Protein AF-A0A962JQI0-F1 (afdb_monomer)

Mean predicted aligned error: 12.14 Å

Solvent-accessible surface area (backbone atoms only — not comparable to full-atom values): 6626 Å² total; per-residue (Å²): 138,85,85,84,79,89,79,86,89,78,90,74,79,100,64,64,68,91,46,100,86,55,94,62,86,64,85,83,73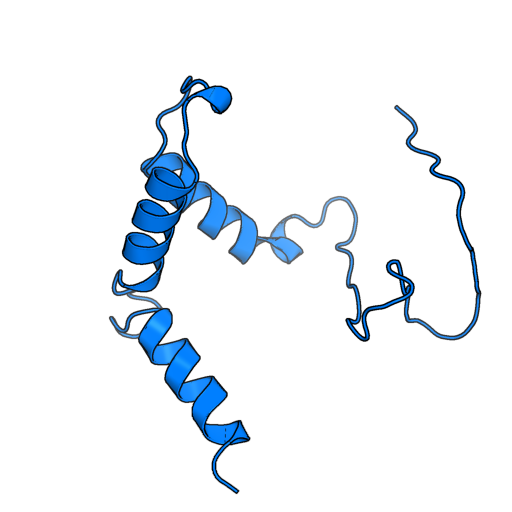,63,87,95,42,67,75,82,44,47,70,59,54,53,53,51,53,58,52,47,70,77,48,58,92,87,64,63,68,88,73,60,45,70,66,59,52,50,53,52,50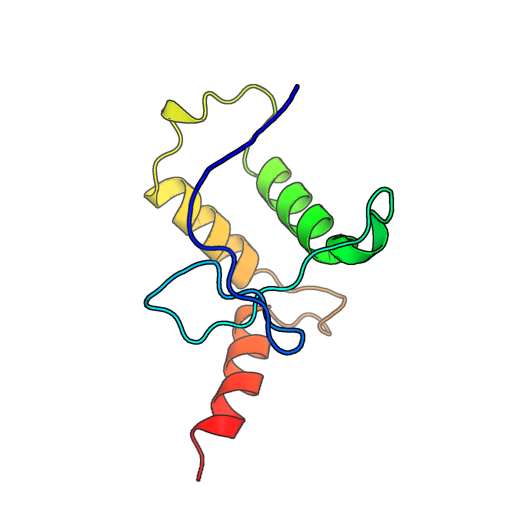,50,52,60,33,65,39,59,33,74,94,57,77,55,36,25,56,51,59,55,50,52,59,63,53,52,69,76,74,69,125

pLDDT: mean 74.92, std 20.52, range [30.66, 93.56]

Foldseek 3Di:
DDDDDDDDDDDDDDFDDPDPPDPDGDDDDDPPCCVVCVVVVVVVVQVCVLPDPPDDPVPCDPVNVVVSVVCQQCAQDVVVVRGGVVVVVVVVVVVVPPD

Sequence (99 aa):
MLWRAKGAFALLAGVFTLTPNSLAIIYFTDPYAPWQRGTNENTNGLLHHYFPKGIDWRKVTDQMLATVVEKLNNRPRKYLNYRTPSEVFLKSTGGALTT

Radius of gyration: 18.58 Å; Cα contacts (8 Å, |Δi|>4): 39; chains: 1; bounding box: 45×51×29 Å

Structure (mmCIF, N/CA/C/O backbone):
data_AF-A0A962JQI0-F1
#
_entry.id   AF-A0A962JQI0-F1
#
loop_
_atom_site.group_PDB
_atom_site.id
_atom_site.type_symbol
_atom_site.label_atom_id
_atom_site.label_alt_id
_atom_site.label_comp_id
_atom_site.label_asym_id
_atom_site.label_entity_id
_atom_site.label_seq_id
_atom_site.pdbx_PDB_ins_code
_atom_site.Cartn_x
_atom_site.Cartn_y
_atom_site.Cartn_z
_atom_site.occupancy
_atom_site.B_iso_or_equiv
_atom_site.auth_seq_id
_atom_site.auth_comp_id
_atom_site.auth_asym_id
_atom_site.auth_atom_id
_atom_site.pdbx_PDB_model_num
ATOM 1 N N . MET A 1 1 ? 15.544 23.685 5.012 1.00 30.66 1 MET A N 1
ATOM 2 C CA . MET A 1 1 ? 15.306 23.340 6.430 1.00 30.66 1 MET A CA 1
ATOM 3 C C . MET A 1 1 ? 16.117 22.090 6.721 1.00 30.66 1 MET A C 1
ATOM 5 O O . MET A 1 1 ? 15.912 21.069 6.083 1.00 30.66 1 MET A O 1
ATOM 9 N N . LEU A 1 2 ? 17.161 22.264 7.523 1.00 32.28 2 LEU A N 1
ATOM 10 C CA . LEU A 1 2 ? 18.309 21.379 7.686 1.00 32.28 2 LEU A CA 1
ATOM 11 C C . LEU A 1 2 ? 17.991 20.313 8.743 1.00 32.28 2 LEU A C 1
ATOM 13 O O . LEU A 1 2 ? 17.730 20.676 9.885 1.00 32.28 2 LEU A O 1
ATOM 17 N N . TRP A 1 3 ? 18.058 19.025 8.408 1.00 33.41 3 TRP A N 1
ATOM 18 C CA . TRP A 1 3 ? 18.181 17.975 9.424 1.00 33.41 3 TRP A CA 1
ATOM 19 C C . TRP A 1 3 ? 19.622 17.461 9.424 1.00 33.41 3 TRP A C 1
ATOM 21 O O . TRP A 1 3 ? 19.995 16.569 8.671 1.00 33.41 3 TRP A O 1
ATOM 31 N N . ARG A 1 4 ? 20.452 18.081 10.273 1.00 37.22 4 ARG A N 1
ATOM 32 C CA . ARG A 1 4 ? 21.664 17.463 10.824 1.00 37.22 4 ARG A CA 1
ATOM 33 C C . ARG A 1 4 ? 21.220 16.647 12.036 1.00 37.22 4 ARG A C 1
ATOM 35 O O . ARG A 1 4 ? 20.915 17.238 13.067 1.00 37.22 4 ARG A O 1
ATOM 42 N N . ALA A 1 5 ? 21.229 15.322 11.936 1.00 37.72 5 ALA A N 1
ATOM 43 C CA . ALA A 1 5 ? 21.298 14.452 13.106 1.00 37.72 5 ALA A CA 1
ATOM 44 C C . ALA A 1 5 ? 22.721 13.899 13.203 1.00 37.72 5 ALA A C 1
ATOM 46 O O . ALA A 1 5 ? 23.243 13.301 12.267 1.00 37.72 5 ALA A O 1
ATOM 47 N N . LYS A 1 6 ? 23.363 14.195 14.331 1.00 35.50 6 LYS A N 1
ATOM 48 C CA . LYS A 1 6 ? 24.684 13.716 14.735 1.00 35.50 6 LYS A CA 1
ATOM 49 C C . LYS A 1 6 ? 24.572 12.235 15.125 1.00 35.50 6 LYS A C 1
ATOM 51 O O . LYS A 1 6 ? 23.714 11.911 15.938 1.00 35.50 6 LYS A O 1
ATOM 56 N N . GLY A 1 7 ? 25.456 11.376 14.618 1.00 32.09 7 GLY A N 1
ATOM 57 C CA . GLY A 1 7 ? 25.615 10.002 15.110 1.00 32.09 7 GLY A CA 1
ATOM 58 C C . GLY A 1 7 ? 26.291 9.071 14.103 1.00 32.09 7 GLY A C 1
ATOM 59 O O . GLY A 1 7 ? 25.658 8.676 13.137 1.00 32.09 7 GLY A O 1
ATOM 60 N N . ALA A 1 8 ? 27.563 8.746 14.360 1.00 35.88 8 ALA A N 1
ATOM 61 C CA . ALA A 1 8 ? 28.381 7.693 13.738 1.00 35.88 8 ALA A CA 1
ATOM 62 C C . ALA A 1 8 ? 28.513 7.711 12.197 1.00 35.88 8 ALA A C 1
ATOM 64 O O . ALA A 1 8 ? 27.820 7.012 11.466 1.00 35.88 8 ALA A O 1
ATOM 65 N N . PHE A 1 9 ? 29.495 8.478 11.719 1.00 44.97 9 PHE A N 1
ATOM 66 C CA . PHE A 1 9 ? 30.024 8.401 10.358 1.00 44.97 9 PHE A CA 1
ATOM 67 C C . PHE A 1 9 ? 31.192 7.403 10.361 1.00 44.97 9 PHE A C 1
ATOM 69 O O . PHE A 1 9 ? 32.277 7.735 10.836 1.00 44.97 9 PHE A O 1
ATOM 76 N N . ALA A 1 10 ? 30.966 6.177 9.887 1.00 36.75 10 ALA A N 1
ATOM 77 C CA . ALA A 1 10 ? 32.022 5.195 9.654 1.00 36.75 10 ALA A CA 1
ATOM 78 C C . ALA A 1 10 ? 32.132 4.941 8.146 1.00 36.75 10 ALA A C 1
ATOM 80 O O . ALA A 1 10 ? 31.269 4.322 7.529 1.00 36.75 10 ALA A O 1
ATOM 81 N N . LEU A 1 11 ? 33.192 5.497 7.561 1.00 40.53 11 LEU A N 1
ATOM 82 C CA . LEU A 1 11 ? 33.657 5.228 6.207 1.00 40.53 11 LEU A CA 1
ATOM 83 C C . LEU A 1 11 ? 34.274 3.828 6.167 1.00 40.53 11 LEU A C 1
ATOM 85 O O . LEU A 1 11 ? 35.214 3.587 6.916 1.00 40.53 11 LEU A O 1
ATOM 89 N N . LEU A 1 12 ? 33.768 2.956 5.292 1.00 34.94 12 LEU A N 1
ATOM 90 C CA . LEU A 1 12 ? 34.512 1.999 4.456 1.00 34.94 12 LEU A CA 1
ATOM 91 C C . LEU A 1 12 ? 33.490 1.186 3.635 1.00 34.94 12 LEU A C 1
ATOM 93 O O . LEU A 1 12 ? 32.623 0.528 4.191 1.00 34.94 12 LEU A O 1
ATOM 97 N N . ALA A 1 13 ? 33.600 1.275 2.306 1.00 34.25 13 ALA A N 1
ATOM 98 C CA . ALA A 1 13 ? 32.870 0.490 1.303 1.00 34.25 13 ALA A CA 1
ATOM 99 C C . ALA A 1 13 ? 31.324 0.477 1.401 1.00 34.25 13 ALA A C 1
ATOM 101 O O . ALA A 1 13 ? 30.723 -0.459 1.909 1.00 34.25 13 ALA A O 1
ATOM 102 N N . GLY A 1 14 ? 30.675 1.483 0.801 1.00 38.75 14 GLY A N 1
ATOM 103 C CA . GLY A 1 14 ? 29.391 1.328 0.089 1.00 38.75 14 GLY A CA 1
ATOM 104 C C . GLY A 1 14 ? 28.134 0.875 0.849 1.00 38.75 14 GLY A C 1
ATOM 105 O O . GLY A 1 14 ? 27.084 0.780 0.220 1.00 38.75 14 GLY A O 1
ATOM 106 N N . VAL A 1 15 ? 28.189 0.623 2.157 1.00 41.44 15 VAL A N 1
ATOM 107 C CA . VAL A 1 15 ? 27.046 0.158 2.956 1.00 41.44 15 VAL A CA 1
ATOM 108 C C . VAL A 1 15 ? 26.861 1.087 4.154 1.00 41.44 15 VAL A C 1
ATOM 110 O O . VAL A 1 15 ? 27.623 1.055 5.115 1.00 41.44 15 VAL A O 1
ATOM 113 N N . PHE A 1 16 ? 25.840 1.944 4.095 1.00 49.47 16 PHE A N 1
ATOM 114 C CA . PHE A 1 16 ? 25.452 2.807 5.213 1.00 49.47 16 PHE A CA 1
ATOM 115 C C . PHE A 1 16 ? 24.590 2.000 6.201 1.00 49.47 16 PHE A C 1
ATOM 117 O O . PHE A 1 16 ? 23.404 1.774 5.964 1.00 49.47 16 PHE A O 1
ATOM 124 N N . THR A 1 17 ? 25.166 1.558 7.320 1.00 47.56 17 THR A N 1
ATOM 125 C CA . THR A 1 17 ? 24.424 0.908 8.414 1.00 47.56 17 THR A CA 1
ATOM 126 C C . THR A 1 17 ? 23.858 1.969 9.362 1.00 47.56 17 THR A C 1
ATOM 128 O O . THR A 1 17 ? 24.540 2.421 10.279 1.00 47.56 17 THR A O 1
ATOM 131 N N . LEU A 1 18 ? 22.610 2.402 9.149 1.00 58.69 18 LEU A N 1
ATOM 132 C CA . LEU A 1 18 ? 21.967 3.441 9.981 1.00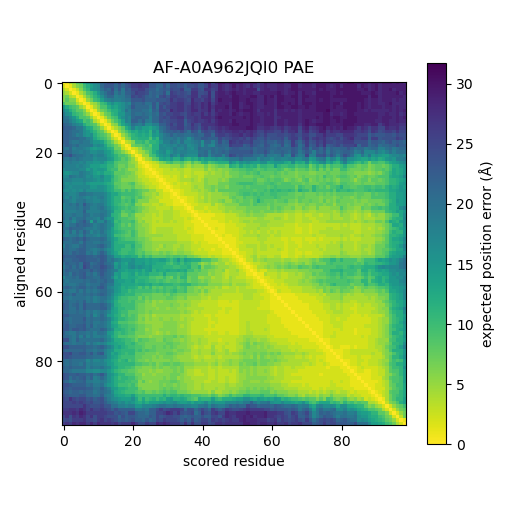 58.69 18 LEU A CA 1
ATOM 133 C C . LEU A 1 18 ? 21.405 2.915 11.311 1.00 58.69 18 LEU A C 1
ATOM 135 O O . LEU A 1 18 ? 20.966 3.703 12.145 1.00 58.69 18 LEU A O 1
ATOM 139 N N . THR A 1 19 ? 21.406 1.598 11.525 1.00 55.44 19 THR A N 1
ATOM 140 C CA . THR A 1 19 ? 20.933 0.966 12.763 1.00 55.44 19 THR A CA 1
ATOM 141 C C . THR A 1 19 ? 22.021 0.045 13.320 1.00 55.44 19 THR A C 1
ATOM 143 O O . THR A 1 19 ? 22.382 -0.901 12.621 1.00 55.44 19 THR A O 1
ATOM 146 N N . PRO A 1 20 ? 22.508 0.246 14.558 1.00 57.34 20 PRO A N 1
ATOM 147 C CA . PRO A 1 20 ? 23.608 -0.546 15.124 1.00 57.34 20 PRO A CA 1
ATOM 148 C C . PRO A 1 20 ? 23.331 -2.055 15.247 1.00 57.34 20 PRO A C 1
ATOM 150 O O . PRO A 1 20 ? 24.269 -2.838 15.311 1.00 57.34 20 PRO A O 1
ATOM 153 N N . ASN A 1 21 ? 22.055 -2.461 15.262 1.00 63.47 21 ASN A N 1
ATOM 154 C CA . ASN A 1 21 ? 21.629 -3.823 15.607 1.00 63.47 21 ASN A CA 1
ATOM 155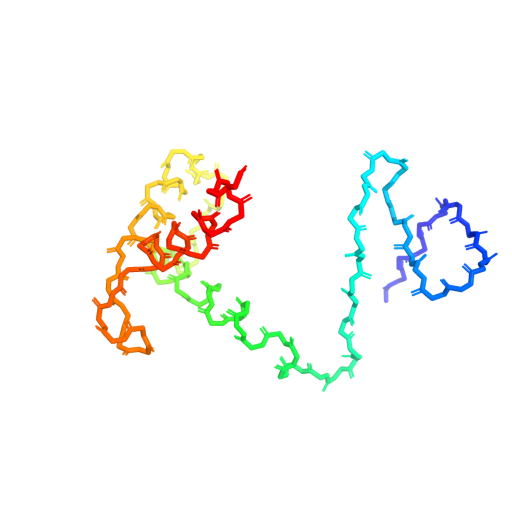 C C . ASN A 1 21 ? 20.834 -4.537 14.498 1.00 63.47 21 ASN A C 1
ATOM 157 O O . ASN A 1 21 ? 20.153 -5.520 14.781 1.00 63.47 21 ASN A O 1
ATOM 161 N N . SER A 1 22 ? 20.866 -4.057 13.250 1.00 61.84 22 SER A N 1
ATOM 162 C CA . SER A 1 22 ? 20.231 -4.771 12.134 1.00 61.84 22 SER A CA 1
ATOM 163 C C . SER A 1 22 ? 21.226 -5.010 11.004 1.00 61.84 22 SER A C 1
ATOM 165 O O . SER A 1 22 ? 21.971 -4.113 10.622 1.00 61.84 22 SER A O 1
ATOM 167 N N . LEU A 1 23 ? 21.219 -6.230 10.464 1.00 78.94 23 LEU A N 1
ATOM 168 C CA . LEU A 1 23 ? 22.023 -6.630 9.303 1.00 78.94 23 LEU A CA 1
ATOM 169 C C . LEU A 1 23 ? 21.394 -6.165 7.972 1.00 78.94 23 LEU A C 1
ATOM 171 O O . LEU A 1 23 ? 21.727 -6.686 6.910 1.00 78.94 23 LEU A O 1
ATOM 175 N N . ALA A 1 24 ? 20.439 -5.230 8.012 1.00 76.38 24 ALA A N 1
ATOM 176 C CA . ALA A 1 24 ? 19.734 -4.773 6.825 1.00 76.38 24 ALA A CA 1
ATOM 177 C C . ALA A 1 24 ? 20.580 -3.761 6.038 1.00 76.38 24 ALA A C 1
ATOM 179 O O . ALA A 1 24 ? 21.035 -2.751 6.577 1.00 76.38 24 ALA A O 1
ATOM 180 N N . ILE A 1 25 ? 20.742 -4.012 4.738 1.00 80.62 25 ILE A N 1
ATOM 181 C CA . ILE A 1 25 ? 21.354 -3.057 3.811 1.00 80.62 25 ILE A CA 1
ATOM 182 C C . ILE A 1 25 ? 20.312 -1.991 3.467 1.00 80.62 25 ILE A C 1
ATOM 184 O O . ILE A 1 25 ? 19.201 -2.311 3.041 1.00 80.62 25 ILE A O 1
ATOM 188 N N . ILE A 1 26 ? 20.673 -0.722 3.650 1.00 78.88 26 ILE A N 1
ATOM 189 C CA . ILE A 1 26 ? 19.784 0.414 3.406 1.00 78.88 26 ILE A CA 1
ATOM 190 C C . ILE A 1 26 ? 20.147 1.057 2.072 1.00 78.88 26 ILE A C 1
ATOM 192 O O . ILE A 1 26 ? 21.295 1.433 1.845 1.00 78.88 26 ILE A O 1
ATOM 196 N N . TYR A 1 27 ? 19.144 1.216 1.213 1.00 81.69 27 TYR A N 1
ATOM 197 C CA . TYR A 1 27 ? 19.270 1.865 -0.087 1.00 81.69 27 TYR A CA 1
ATOM 198 C C . TYR A 1 27 ? 18.496 3.184 -0.091 1.00 81.69 27 TYR A C 1
ATOM 200 O O . TYR A 1 27 ? 17.369 3.255 0.407 1.00 81.69 27 TYR A O 1
ATOM 208 N N . PHE A 1 28 ? 19.093 4.222 -0.675 1.00 84.00 28 PHE A N 1
ATOM 209 C CA . PHE A 1 28 ? 18.467 5.528 -0.873 1.00 84.00 28 PHE A CA 1
ATOM 210 C C . PHE A 1 28 ? 18.204 5.788 -2.350 1.00 84.00 28 PHE A C 1
ATOM 212 O O . PHE A 1 28 ? 18.887 5.252 -3.217 1.00 84.00 28 PHE A O 1
ATOM 219 N N . THR A 1 29 ? 17.197 6.614 -2.614 1.00 85.44 29 THR A N 1
ATOM 220 C CA . THR A 1 29 ? 16.829 7.046 -3.964 1.00 85.44 29 THR A CA 1
ATOM 221 C C . THR A 1 29 ? 17.483 8.384 -4.273 1.00 85.44 29 THR A C 1
ATOM 223 O O . THR A 1 29 ? 17.577 9.239 -3.387 1.00 85.44 29 THR A O 1
ATOM 226 N N . ASP A 1 30 ? 17.872 8.584 -5.525 1.00 87.69 30 ASP A N 1
ATOM 227 C CA . ASP A 1 30 ? 18.454 9.829 -6.000 1.00 87.69 30 ASP A CA 1
ATOM 228 C C . ASP A 1 30 ? 17.448 10.990 -5.882 1.00 87.69 30 ASP A C 1
ATOM 230 O O . ASP A 1 30 ? 16.233 10.808 -6.065 1.00 87.69 30 ASP A O 1
ATOM 234 N N . PRO A 1 31 ? 17.917 12.214 -5.581 1.00 86.50 31 PRO A N 1
ATOM 235 C CA . PRO A 1 31 ? 17.070 13.398 -5.622 1.00 86.50 31 PRO A CA 1
ATOM 236 C C . PRO A 1 31 ? 16.431 13.573 -7.005 1.00 86.50 31 PRO A C 1
ATOM 238 O O . PRO A 1 31 ? 17.075 13.346 -8.025 1.00 86.50 31 PRO A O 1
ATOM 241 N N . TYR A 1 32 ? 15.172 14.017 -7.043 1.00 79.44 32 TYR A N 1
ATOM 242 C CA . TYR A 1 32 ? 14.400 14.225 -8.280 1.00 79.44 32 TYR A CA 1
ATOM 243 C C . TYR A 1 32 ? 14.182 12.969 -9.145 1.00 79.44 32 TYR A C 1
ATOM 245 O O . TYR A 1 32 ? 13.777 13.097 -10.299 1.00 79.44 32 TYR A O 1
ATOM 253 N N . ALA A 1 33 ? 14.362 11.769 -8.582 1.00 84.62 33 ALA A N 1
ATOM 254 C CA . ALA A 1 33 ? 14.089 10.496 -9.247 1.00 84.62 33 ALA A CA 1
ATOM 255 C C . ALA A 1 33 ? 12.838 9.783 -8.680 1.00 84.62 33 ALA A C 1
ATOM 257 O O . ALA A 1 33 ? 12.954 8.701 -8.095 1.00 84.62 33 ALA A O 1
ATOM 258 N N . PRO A 1 34 ? 11.615 10.338 -8.839 1.00 76.50 34 PRO A N 1
ATOM 259 C CA . PRO A 1 34 ? 10.394 9.746 -8.273 1.00 76.50 34 PRO A CA 1
ATOM 260 C C . PRO A 1 34 ? 10.120 8.326 -8.798 1.00 76.50 34 PRO A C 1
ATOM 262 O O . PRO A 1 34 ? 9.584 7.481 -8.081 1.00 76.50 34 PRO A O 1
ATOM 265 N N . TRP A 1 35 ? 10.574 8.008 -10.016 1.00 82.38 35 TRP A N 1
ATOM 266 C CA . TRP A 1 35 ? 10.412 6.680 -10.618 1.00 82.38 35 TRP A CA 1
ATOM 267 C C . TRP A 1 35 ? 11.095 5.559 -9.823 1.00 82.38 35 TRP A C 1
ATOM 269 O O . TRP A 1 35 ? 10.611 4.429 -9.843 1.00 82.38 35 TRP A O 1
ATOM 279 N N . GLN A 1 36 ? 12.159 5.853 -9.064 1.00 87.06 36 GLN A N 1
ATOM 280 C CA . GLN A 1 36 ? 12.827 4.864 -8.207 1.00 87.06 36 GLN A CA 1
ATOM 281 C C . GLN A 1 36 ? 11.944 4.415 -7.024 1.00 87.06 36 GLN A C 1
ATOM 283 O O . GLN A 1 36 ? 12.246 3.420 -6.368 1.00 87.06 36 GLN A O 1
ATOM 288 N N . ARG A 1 37 ? 10.833 5.119 -6.754 1.00 84.56 37 ARG A N 1
ATOM 289 C CA . ARG A 1 37 ? 9.876 4.827 -5.672 1.00 84.56 37 ARG A CA 1
ATOM 290 C C . ARG A 1 37 ? 8.460 4.532 -6.164 1.00 84.56 37 ARG A C 1
ATOM 292 O O . ARG A 1 37 ? 7.550 4.443 -5.339 1.00 84.56 37 ARG A O 1
ATOM 299 N N . GLY A 1 38 ? 8.265 4.319 -7.466 1.00 86.00 38 GLY A N 1
ATOM 300 C CA . GLY A 1 38 ? 6.928 4.201 -8.064 1.00 86.00 38 GLY A CA 1
ATOM 301 C C . GLY A 1 38 ? 6.030 3.143 -7.404 1.00 86.00 38 GLY A C 1
ATOM 302 O O . GLY A 1 38 ? 4.845 3.379 -7.174 1.00 86.00 38 GLY A O 1
ATOM 303 N N . THR A 1 39 ? 6.588 1.996 -7.002 1.00 85.38 39 THR A N 1
ATOM 304 C CA . THR A 1 39 ? 5.825 0.939 -6.308 1.00 85.38 39 THR A CA 1
ATOM 305 C C . THR A 1 39 ? 5.319 1.377 -4.931 1.00 85.38 39 THR A C 1
ATOM 307 O O . THR A 1 39 ? 4.193 1.041 -4.545 1.00 85.38 39 THR A O 1
ATOM 310 N N . ASN A 1 40 ? 6.121 2.148 -4.194 1.00 85.50 40 ASN A N 1
ATOM 311 C CA . ASN A 1 40 ? 5.748 2.651 -2.873 1.00 85.50 40 ASN A CA 1
ATOM 312 C C . ASN A 1 40 ? 4.653 3.714 -2.999 1.00 85.50 40 ASN A C 1
ATOM 314 O O . ASN A 1 40 ? 3.682 3.686 -2.248 1.00 85.50 40 ASN A O 1
ATOM 318 N N . GLU A 1 41 ? 4.767 4.604 -3.986 1.00 88.44 41 GLU A N 1
ATOM 319 C CA . GLU A 1 41 ? 3.756 5.631 -4.263 1.00 88.44 41 GLU A CA 1
ATOM 320 C C . GLU A 1 41 ? 2.415 5.015 -4.668 1.00 88.44 41 GLU A C 1
ATOM 322 O O . GLU A 1 41 ? 1.376 5.395 -4.130 1.00 88.44 41 GLU A O 1
ATOM 327 N N . ASN A 1 42 ? 2.433 3.994 -5.529 1.00 87.75 42 ASN A N 1
ATOM 328 C CA . ASN A 1 42 ? 1.229 3.248 -5.895 1.00 87.75 42 ASN A CA 1
ATOM 329 C C . ASN A 1 42 ? 0.570 2.589 -4.668 1.00 87.75 42 ASN A C 1
ATOM 331 O O . ASN A 1 42 ? -0.643 2.668 -4.481 1.00 87.75 42 ASN A O 1
ATOM 335 N N . THR A 1 43 ? 1.368 1.970 -3.794 1.00 87.38 43 THR A N 1
ATOM 336 C CA . THR A 1 43 ? 0.853 1.307 -2.584 1.00 87.38 43 THR A CA 1
ATOM 337 C C . THR A 1 43 ? 0.275 2.314 -1.587 1.00 87.38 43 THR A C 1
ATOM 339 O O . THR A 1 43 ? -0.799 2.079 -1.032 1.00 87.38 43 THR A O 1
ATOM 342 N N . ASN A 1 44 ? 0.916 3.471 -1.420 1.00 87.25 44 ASN A N 1
ATOM 343 C CA . ASN A 1 44 ? 0.386 4.558 -0.597 1.00 87.25 44 ASN A CA 1
ATOM 344 C C . ASN A 1 44 ? -0.915 5.122 -1.183 1.00 87.25 44 ASN A C 1
ATOM 346 O O . ASN A 1 44 ? -1.867 5.352 -0.443 1.00 87.25 44 ASN A O 1
ATOM 350 N N . GLY A 1 45 ? -1.011 5.268 -2.507 1.00 88.94 45 GLY A N 1
ATOM 351 C CA . GLY A 1 45 ? -2.255 5.659 -3.175 1.00 88.94 45 GLY A CA 1
ATOM 352 C C . GLY A 1 45 ? -3.415 4.711 -2.853 1.00 88.94 45 GLY A C 1
ATOM 353 O O . GLY A 1 45 ? -4.512 5.160 -2.524 1.00 88.94 45 GLY A O 1
ATOM 354 N N . LEU A 1 46 ? -3.155 3.398 -2.839 1.00 89.19 46 LEU A N 1
ATOM 355 C CA . LEU A 1 46 ? -4.151 2.398 -2.450 1.00 89.19 46 LEU A CA 1
ATOM 356 C C . LEU A 1 46 ? -4.602 2.546 -0.992 1.00 89.19 46 LEU A C 1
ATOM 358 O O . LEU A 1 46 ? -5.795 2.423 -0.726 1.00 89.19 46 LEU A O 1
ATOM 362 N N . LEU A 1 47 ? -3.691 2.838 -0.058 1.00 88.56 47 LEU A N 1
ATOM 363 C CA . LEU A 1 47 ? -4.046 3.108 1.342 1.00 88.56 47 LEU A CA 1
ATOM 364 C C . LEU A 1 47 ? -4.941 4.348 1.470 1.00 88.56 47 LEU A C 1
ATOM 366 O O . LEU A 1 47 ? -5.943 4.319 2.181 1.00 88.56 47 LEU A O 1
ATOM 370 N N . HIS A 1 48 ? -4.641 5.409 0.721 1.00 89.12 48 HIS A N 1
ATOM 371 C CA . HIS A 1 48 ? -5.442 6.637 0.705 1.00 89.12 48 HIS A CA 1
ATOM 372 C C . HIS A 1 48 ? -6.842 6.455 0.091 1.00 89.12 48 HIS A C 1
ATOM 374 O O . HIS A 1 48 ? -7.714 7.291 0.306 1.00 89.12 48 HIS A O 1
ATOM 380 N N . HIS A 1 49 ? -7.104 5.376 -0.652 1.00 88.56 49 HIS A N 1
ATOM 381 C CA . HIS A 1 49 ? -8.472 5.047 -1.066 1.00 88.56 49 HIS A CA 1
ATOM 382 C C . HIS A 1 49 ? -9.325 4.497 0.084 1.00 88.56 49 HIS A C 1
ATOM 384 O O . HIS A 1 49 ? -10.540 4.675 0.067 1.00 88.56 49 HIS A O 1
ATOM 390 N N . TYR A 1 50 ? -8.711 3.852 1.079 1.00 87.69 50 TYR A N 1
ATOM 391 C CA . TYR A 1 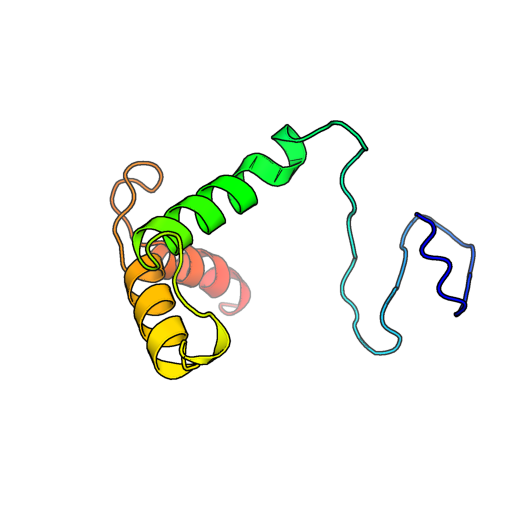50 ? -9.413 3.372 2.275 1.00 87.69 50 TYR A CA 1
ATOM 392 C C . TYR A 1 50 ? -9.571 4.459 3.338 1.00 87.69 50 TYR A C 1
ATOM 394 O O . TYR A 1 50 ? -10.531 4.433 4.105 1.00 87.69 50 TYR A O 1
ATOM 402 N N . PHE A 1 51 ? -8.649 5.420 3.368 1.00 87.75 51 PHE A N 1
ATOM 403 C CA . PHE A 1 51 ? -8.654 6.536 4.304 1.00 87.75 51 PHE A CA 1
ATOM 404 C C . PHE A 1 51 ? -8.958 7.841 3.552 1.00 87.75 51 PHE A C 1
A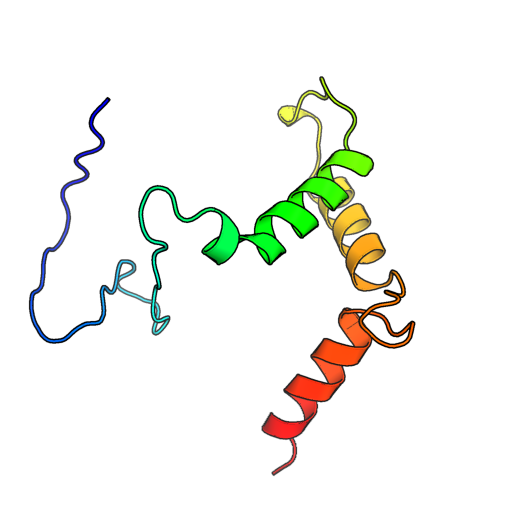TOM 406 O O . PHE A 1 51 ? -8.051 8.410 2.939 1.00 87.75 51 PHE A O 1
ATOM 413 N N . PRO A 1 52 ? -10.219 8.323 3.556 1.00 81.25 52 PRO A N 1
ATOM 414 C CA . PRO A 1 52 ? -10.603 9.508 2.798 1.00 81.25 52 PRO A CA 1
ATOM 415 C C . PRO A 1 52 ? -9.803 10.737 3.240 1.00 81.25 52 PRO A C 1
ATOM 417 O O . PRO A 1 52 ? -9.369 10.850 4.388 1.00 81.25 52 PRO A O 1
ATOM 420 N N . LYS A 1 53 ? -9.615 11.691 2.323 1.00 80.19 53 LYS A N 1
ATOM 421 C CA . LYS A 1 53 ? -8.893 12.935 2.623 1.00 80.19 53 LYS A CA 1
ATOM 422 C C . LYS A 1 53 ? -9.564 13.677 3.787 1.00 80.19 53 LYS A C 1
ATOM 424 O O . LYS A 1 53 ? -10.779 13.833 3.797 1.00 80.19 53 LYS A O 1
ATOM 429 N N . GLY A 1 54 ? -8.758 14.162 4.733 1.00 80.31 54 GLY A N 1
ATOM 430 C CA . GLY A 1 54 ? -9.238 14.913 5.901 1.00 80.31 54 GLY A CA 1
ATOM 431 C C . GLY A 1 54 ? -9.576 14.061 7.128 1.00 80.31 54 GLY A C 1
ATOM 432 O O . GLY A 1 54 ? -10.041 14.607 8.125 1.00 80.31 54 GLY A O 1
ATOM 433 N N . ILE A 1 55 ? -9.328 12.748 7.088 1.00 83.94 55 ILE A N 1
ATOM 434 C CA . ILE A 1 55 ? -9.374 11.909 8.288 1.00 83.94 55 ILE A CA 1
ATOM 435 C C . ILE A 1 55 ? -8.338 12.368 9.323 1.00 83.94 55 ILE A C 1
ATOM 437 O O . ILE A 1 55 ? -7.180 12.642 9.004 1.00 83.94 55 ILE A O 1
ATOM 441 N N . ASP A 1 56 ? -8.764 12.414 10.583 1.00 87.19 56 ASP A N 1
ATOM 442 C CA . ASP A 1 56 ? -7.856 12.571 11.711 1.00 87.19 56 ASP A CA 1
ATOM 443 C C . ASP A 1 56 ? -7.116 11.250 11.958 1.00 87.19 56 ASP A C 1
ATOM 445 O O . ASP A 1 56 ? -7.687 10.286 12.474 1.00 87.19 56 ASP A O 1
ATOM 449 N N . TRP A 1 57 ? -5.834 11.210 11.593 1.00 83.00 57 TRP A N 1
ATOM 450 C CA . TRP A 1 57 ? -4.966 10.041 11.759 1.00 83.00 57 TRP A CA 1
ATOM 451 C C . TRP A 1 57 ? -4.845 9.572 13.208 1.00 83.00 57 TRP A C 1
ATOM 453 O O . TRP A 1 57 ? -4.563 8.403 13.441 1.00 83.00 57 TRP A O 1
ATOM 463 N N . ARG A 1 58 ? -5.114 10.441 14.188 1.00 86.75 58 ARG A N 1
ATOM 464 C CA . ARG A 1 58 ? -5.105 10.067 15.611 1.00 86.75 58 ARG A CA 1
ATOM 465 C C . ARG A 1 58 ? -6.248 9.124 15.978 1.00 86.75 58 ARG A C 1
ATOM 467 O O . ARG A 1 58 ? -6.173 8.446 16.994 1.00 86.75 58 ARG A O 1
ATOM 474 N N . LYS A 1 59 ? -7.312 9.102 15.172 1.00 86.12 59 LYS A N 1
ATOM 475 C CA . LYS A 1 59 ? -8.477 8.226 15.358 1.00 86.12 59 LYS A CA 1
ATOM 476 C C . LYS A 1 59 ? -8.339 6.901 14.613 1.00 86.12 59 LYS A C 1
ATOM 478 O O . LYS A 1 59 ? -9.158 6.010 14.817 1.00 86.12 59 LYS A O 1
ATOM 483 N N . VAL A 1 60 ? -7.338 6.773 13.741 1.00 86.94 60 VAL A N 1
ATOM 484 C CA . VAL A 1 60 ? -7.046 5.517 13.051 1.00 86.94 60 VAL A CA 1
ATOM 485 C C . VAL A 1 60 ? -6.352 4.599 14.044 1.00 86.94 60 VAL A C 1
ATOM 487 O O . VAL A 1 60 ? -5.228 4.862 14.458 1.00 86.94 60 VAL A O 1
ATOM 490 N N . THR A 1 61 ? -7.037 3.534 14.447 1.00 91.25 61 THR A N 1
ATOM 491 C CA . THR A 1 61 ? -6.451 2.514 15.317 1.00 91.25 61 THR A CA 1
ATOM 492 C C . THR A 1 61 ? -5.611 1.533 14.508 1.00 91.25 61 THR A C 1
ATOM 494 O O . THR A 1 61 ? -5.871 1.289 13.324 1.00 91.25 61 THR A O 1
ATOM 497 N N . ASP A 1 62 ? -4.649 0.892 15.169 1.00 91.00 62 ASP A N 1
ATOM 498 C CA . ASP A 1 62 ? -3.823 -0.149 14.549 1.00 91.00 62 ASP A CA 1
ATOM 499 C C . ASP A 1 62 ? -4.670 -1.305 13.999 1.00 91.00 62 ASP A C 1
ATOM 501 O O . ASP A 1 62 ? -4.350 -1.873 12.959 1.00 91.00 62 ASP A O 1
ATOM 505 N N . GLN A 1 63 ? -5.806 -1.609 14.635 1.00 91.62 63 GLN A N 1
ATOM 506 C CA . GLN A 1 63 ? -6.754 -2.621 14.161 1.00 91.62 63 GLN A CA 1
ATOM 507 C C . GLN A 1 63 ? -7.415 -2.233 12.832 1.00 91.62 63 GLN A C 1
ATOM 509 O O . GLN A 1 63 ? -7.549 -3.069 11.933 1.00 91.62 63 GLN A O 1
ATOM 514 N N . MET A 1 64 ? -7.807 -0.962 12.674 1.00 89.25 64 MET A N 1
ATOM 515 C CA . MET A 1 64 ? -8.345 -0.466 11.404 1.00 89.25 64 MET A CA 1
ATOM 516 C C . MET A 1 64 ? -7.288 -0.543 10.305 1.00 89.25 64 MET A C 1
ATOM 518 O O . MET A 1 64 ? -7.583 -0.997 9.198 1.00 89.25 64 MET A O 1
ATOM 522 N N . LEU A 1 65 ? -6.051 -0.147 10.618 1.00 90.81 65 LEU A N 1
ATOM 523 C CA . LEU A 1 65 ? -4.940 -0.230 9.677 1.00 90.81 65 LEU A CA 1
ATOM 524 C C . LEU A 1 65 ? -4.646 -1.683 9.283 1.00 90.81 65 LEU A C 1
ATOM 526 O O . LEU A 1 65 ? -4.554 -1.976 8.092 1.00 90.81 65 LEU A O 1
ATOM 530 N N . ALA A 1 66 ? -4.583 -2.600 10.250 1.00 92.44 66 ALA A N 1
ATOM 531 C CA . ALA A 1 66 ? -4.366 -4.025 10.012 1.00 92.44 66 ALA A CA 1
ATOM 532 C C . ALA A 1 66 ? -5.445 -4.622 9.099 1.00 92.44 66 ALA A C 1
ATOM 534 O O . ALA A 1 66 ? -5.122 -5.314 8.137 1.00 92.44 66 ALA A O 1
ATOM 535 N N . THR A 1 67 ? -6.713 -4.267 9.324 1.00 93.06 67 THR A N 1
ATOM 536 C CA . THR A 1 67 ? -7.835 -4.710 8.480 1.00 93.06 67 THR A CA 1
ATOM 537 C C . THR A 1 67 ? -7.683 -4.222 7.035 1.00 93.06 67 THR A C 1
ATOM 539 O O . THR A 1 67 ? -7.952 -4.954 6.081 1.00 93.06 67 THR A O 1
ATOM 542 N N . VAL A 1 68 ? -7.252 -2.971 6.839 1.00 92.19 68 VAL A N 1
ATOM 543 C CA . VAL A 1 68 ? -7.002 -2.418 5.498 1.00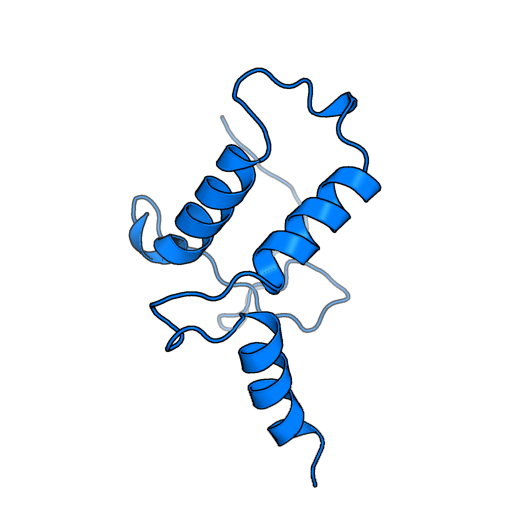 92.19 68 VAL A CA 1
ATOM 544 C C . VAL A 1 68 ? -5.818 -3.116 4.827 1.00 92.19 68 VAL A C 1
ATOM 546 O O . VAL A 1 68 ? -5.899 -3.460 3.647 1.00 92.19 68 VAL A O 1
ATOM 549 N N . VAL A 1 69 ? -4.738 -3.362 5.568 1.00 92.56 69 VAL A N 1
ATOM 550 C CA . VAL A 1 69 ? -3.555 -4.078 5.074 1.00 92.56 69 VAL A CA 1
ATOM 551 C C . VAL A 1 69 ? -3.913 -5.507 4.666 1.00 92.56 69 VAL A C 1
ATOM 553 O O . VAL A 1 69 ? -3.532 -5.943 3.582 1.00 92.56 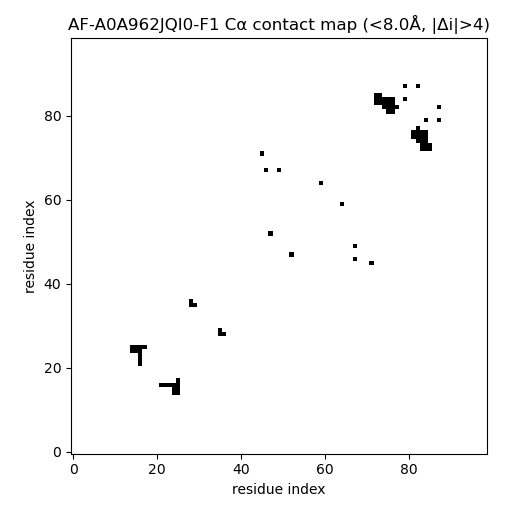69 VAL A O 1
ATOM 556 N N . GLU A 1 70 ? -4.708 -6.212 5.467 1.00 93.56 70 GLU A N 1
ATOM 557 C CA . GLU A 1 70 ? -5.195 -7.553 5.144 1.00 93.56 70 GLU A CA 1
ATOM 558 C C . GLU A 1 70 ? -6.013 -7.553 3.845 1.00 93.56 70 GLU A C 1
ATOM 560 O O . GLU A 1 70 ? -5.739 -8.335 2.931 1.00 93.56 70 GLU A O 1
ATOM 565 N N . LYS A 1 71 ? -6.950 -6.608 3.700 1.00 92.94 71 LYS A N 1
ATOM 566 C CA . LYS A 1 71 ? -7.714 -6.429 2.455 1.00 92.94 71 LYS A CA 1
ATOM 567 C C . LYS A 1 71 ? -6.806 -6.156 1.259 1.00 92.94 71 LYS A C 1
ATOM 569 O O . LYS A 1 71 ? -7.046 -6.686 0.180 1.00 92.94 71 LYS A O 1
ATOM 574 N N . LEU A 1 72 ? -5.768 -5.336 1.422 1.00 92.06 72 LEU A N 1
ATOM 575 C CA . LEU A 1 72 ? -4.812 -5.026 0.355 1.00 92.06 72 LEU A CA 1
ATOM 576 C C . LEU A 1 72 ? -3.945 -6.224 -0.043 1.00 92.06 72 LEU A C 1
ATOM 578 O O . LEU A 1 72 ? -3.649 -6.382 -1.231 1.00 92.06 72 LEU A O 1
ATOM 582 N N . ASN A 1 73 ? -3.559 -7.051 0.927 1.00 91.62 73 ASN A N 1
ATOM 583 C CA . ASN A 1 73 ? -2.735 -8.240 0.717 1.00 91.62 73 ASN A CA 1
ATOM 584 C C . ASN A 1 73 ? -3.525 -9.405 0.116 1.00 91.62 73 ASN A C 1
ATOM 586 O O . ASN A 1 73 ? -2.951 -10.184 -0.641 1.00 91.62 73 ASN A O 1
ATOM 590 N N . ASN A 1 74 ? -4.830 -9.483 0.387 1.00 92.88 74 ASN A N 1
ATOM 591 C CA . ASN A 1 74 ? -5.736 -10.496 -0.164 1.00 92.88 74 ASN A CA 1
ATOM 592 C C . ASN A 1 74 ? -6.491 -10.025 -1.418 1.00 92.88 74 ASN A C 1
ATOM 594 O O . ASN A 1 74 ? -7.292 -10.764 -1.984 1.00 92.88 74 ASN A O 1
ATOM 598 N N . ARG A 1 75 ? -6.238 -8.801 -1.895 1.00 91.44 75 ARG A N 1
ATOM 599 C CA . ARG A 1 75 ? -6.854 -8.288 -3.121 1.00 91.44 75 ARG A CA 1
ATOM 600 C C . ARG A 1 75 ? -6.157 -8.871 -4.359 1.00 91.44 75 ARG A C 1
ATOM 602 O O . ARG A 1 75 ? -4.960 -8.618 -4.534 1.00 91.44 75 ARG A O 1
ATOM 609 N N . PRO A 1 76 ? -6.876 -9.552 -5.271 1.00 92.19 76 PRO A N 1
ATOM 610 C CA . PRO A 1 76 ? -6.293 -10.045 -6.515 1.00 92.19 76 PRO A CA 1
ATOM 611 C C . PRO A 1 76 ? -5.851 -8.874 -7.403 1.00 92.19 76 PRO A C 1
ATOM 613 O O . PRO A 1 76 ? -6.593 -7.904 -7.598 1.00 92.19 76 PRO A O 1
ATOM 616 N N . ARG A 1 77 ? -4.629 -8.940 -7.948 1.00 91.56 77 ARG A N 1
ATOM 617 C CA . ARG A 1 77 ? -4.069 -7.886 -8.815 1.00 91.56 77 ARG A CA 1
ATOM 618 C C . ARG A 1 77 ? -3.896 -8.395 -10.240 1.00 91.56 77 ARG A C 1
ATOM 620 O O . ARG A 1 77 ? -3.283 -9.434 -10.459 1.00 91.56 77 ARG A O 1
ATOM 627 N N . LYS A 1 78 ? -4.346 -7.613 -11.227 1.00 89.12 78 LYS A N 1
ATOM 628 C CA . LYS A 1 78 ? -4.202 -7.952 -12.657 1.00 89.12 78 LYS A CA 1
ATOM 629 C C . LYS A 1 78 ? -2.741 -8.204 -13.055 1.00 89.12 78 LYS A C 1
ATOM 631 O O . LYS A 1 78 ? -2.466 -9.173 -13.747 1.00 89.12 78 LYS A O 1
ATOM 636 N N . TYR A 1 79 ? -1.812 -7.383 -12.558 1.00 88.19 79 TYR A N 1
ATOM 637 C CA . TYR A 1 79 ? -0.369 -7.550 -12.792 1.00 88.19 79 TYR A CA 1
ATOM 638 C C . TYR A 1 79 ? 0.187 -8.888 -12.266 1.00 88.19 79 TYR A C 1
ATOM 640 O O . TYR A 1 79 ? 1.172 -9.395 -12.785 1.00 88.19 79 TYR A O 1
ATOM 648 N N . LEU A 1 80 ? -0.463 -9.490 -11.265 1.00 88.94 80 LEU A N 1
ATOM 649 C CA . LEU A 1 80 ? -0.093 -10.788 -10.697 1.00 88.94 80 LEU A CA 1
ATOM 650 C C . LEU A 1 80 ? -0.902 -11.945 -11.309 1.00 88.94 80 LEU A C 1
ATOM 652 O O . LEU A 1 80 ? -1.061 -12.982 -10.671 1.00 88.94 80 LEU A O 1
ATOM 656 N N . ASN A 1 81 ? -1.458 -11.781 -12.515 1.00 92.00 81 ASN A N 1
ATOM 657 C CA . ASN A 1 81 ? -2.374 -12.750 -13.132 1.00 92.00 81 ASN A CA 1
ATOM 658 C C . ASN A 1 81 ? -3.580 -13.078 -12.234 1.00 92.00 81 ASN A C 1
ATOM 660 O O . ASN A 1 81 ? -3.956 -14.237 -12.087 1.00 92.00 81 ASN A O 1
ATOM 664 N N . TYR A 1 82 ? -4.155 -12.049 -11.604 1.00 91.44 82 TYR A N 1
ATOM 665 C CA . TYR A 1 82 ? -5.278 -12.155 -10.661 1.00 91.44 82 TYR A CA 1
ATOM 666 C C . TYR A 1 82 ? -4.989 -12.945 -9.378 1.00 91.44 82 TYR A C 1
ATOM 668 O O . TYR A 1 82 ? -5.916 -13.257 -8.639 1.00 91.44 82 TYR A O 1
ATOM 676 N N . ARG A 1 83 ? -3.717 -13.196 -9.062 1.00 90.44 83 ARG A N 1
ATOM 677 C CA . ARG A 1 83 ? -3.302 -13.726 -7.758 1.00 90.44 83 ARG A CA 1
ATOM 678 C C . ARG A 1 83 ? -3.218 -12.626 -6.712 1.00 90.44 83 ARG A C 1
ATOM 680 O O . ARG A 1 83 ? -3.090 -11.436 -7.046 1.00 90.44 83 ARG A O 1
ATOM 687 N N . THR A 1 84 ? -3.276 -13.017 -5.447 1.00 91.81 84 THR A N 1
ATOM 688 C CA . THR A 1 84 ? -3.103 -12.079 -4.338 1.00 91.81 84 THR A CA 1
ATOM 689 C C . THR A 1 84 ? -1.612 -11.851 -4.050 1.00 91.81 84 THR A C 1
ATOM 691 O O . THR A 1 84 ? -0.777 -12.736 -4.263 1.00 91.81 84 THR A O 1
ATOM 694 N N . PRO A 1 85 ? -1.229 -10.656 -3.567 1.00 90.19 85 PRO A N 1
ATOM 695 C CA . PRO A 1 85 ? 0.119 -10.426 -3.056 1.00 90.19 85 PRO A CA 1
ATOM 696 C C . PRO A 1 85 ? 0.555 -11.452 -2.001 1.00 90.19 85 PRO A C 1
ATOM 698 O O . PRO A 1 85 ? 1.706 -11.883 -2.031 1.00 90.19 85 PRO A O 1
ATOM 701 N N . SER A 1 86 ? -0.355 -11.872 -1.112 1.00 91.50 86 SER A N 1
ATOM 702 C CA . SER A 1 86 ? -0.073 -12.882 -0.084 1.00 91.50 86 SER A CA 1
ATOM 703 C C . SER A 1 86 ? 0.302 -14.242 -0.683 1.00 91.50 86 SER A C 1
ATOM 705 O O . SER A 1 86 ? 1.297 -14.834 -0.268 1.00 91.50 86 SER A O 1
ATOM 707 N N . GLU A 1 87 ? -0.413 -14.704 -1.711 1.00 89.12 87 GLU A N 1
ATOM 708 C CA . GLU A 1 87 ? -0.113 -15.957 -2.419 1.00 89.12 87 GLU A CA 1
ATOM 709 C C . GLU A 1 87 ? 1.255 -15.924 -3.106 1.00 89.12 87 GLU A C 1
ATOM 711 O O . GLU A 1 87 ? 2.032 -16.879 -3.027 1.00 89.12 87 GLU A O 1
ATOM 716 N N . VAL A 1 88 ? 1.561 -14.822 -3.796 1.00 89.81 88 VAL A N 1
ATOM 717 C CA . VAL A 1 88 ? 2.834 -14.667 -4.514 1.00 89.81 88 VAL A CA 1
ATOM 718 C C . VAL A 1 88 ? 4.000 -14.604 -3.533 1.00 89.81 88 VAL A C 1
ATOM 720 O O . VAL A 1 88 ? 5.014 -15.264 -3.760 1.00 89.81 88 VAL A O 1
ATOM 723 N N . PHE A 1 89 ? 3.837 -13.868 -2.432 1.00 88.62 89 PHE A N 1
ATOM 724 C CA . PHE A 1 89 ? 4.846 -13.761 -1.384 1.00 88.62 89 PHE A CA 1
ATOM 725 C C . PHE A 1 89 ? 5.118 -15.111 -0.708 1.00 88.62 89 PHE A C 1
ATOM 727 O O . PHE A 1 89 ? 6.273 -15.513 -0.561 1.00 88.62 89 PHE A O 1
ATOM 734 N N . LEU A 1 90 ? 4.067 -15.853 -0.347 1.00 88.81 90 LEU A N 1
ATOM 735 C CA . LEU A 1 90 ? 4.220 -17.175 0.260 1.00 88.81 90 LEU A CA 1
ATOM 736 C C . LEU A 1 90 ? 4.946 -18.141 -0.685 1.00 88.81 90 LEU A C 1
ATOM 738 O O . LEU A 1 90 ? 5.851 -18.858 -0.259 1.00 88.81 90 LEU A O 1
ATOM 742 N N . LYS A 1 91 ? 4.616 -18.107 -1.984 1.00 85.06 91 LYS A N 1
ATOM 743 C CA . LYS A 1 91 ? 5.304 -18.914 -2.999 1.00 85.06 91 LYS A CA 1
ATOM 744 C C . LYS A 1 91 ? 6.792 -18.566 -3.116 1.00 85.06 91 LYS A C 1
ATOM 746 O O . LYS A 1 91 ? 7.599 -19.479 -3.259 1.00 85.06 91 LYS A O 1
ATOM 751 N N . SER A 1 92 ? 7.164 -17.284 -3.078 1.00 79.00 92 SER A N 1
ATOM 752 C CA . SER A 1 92 ? 8.577 -16.884 -3.165 1.00 79.00 92 SER A CA 1
ATOM 753 C C . SER A 1 92 ? 9.381 -17.281 -1.930 1.00 79.00 92 SER A C 1
ATOM 755 O O . SER A 1 92 ? 10.534 -17.675 -2.056 1.00 79.00 92 SER A O 1
ATOM 757 N N . THR A 1 93 ? 8.769 -17.217 -0.748 1.00 72.94 93 THR A N 1
ATOM 758 C CA . THR A 1 93 ? 9.441 -17.532 0.520 1.00 72.94 93 THR A CA 1
ATOM 759 C C . THR A 1 93 ? 9.567 -19.041 0.738 1.00 72.94 93 THR A C 1
ATOM 761 O O . THR A 1 93 ? 10.568 -19.504 1.279 1.00 72.94 93 THR A O 1
ATOM 764 N N . GLY A 1 94 ? 8.601 -19.830 0.253 1.00 57.16 94 GLY A N 1
ATOM 765 C CA . GLY A 1 94 ? 8.626 -21.292 0.349 1.00 57.16 94 GLY A CA 1
ATOM 766 C C . GLY A 1 94 ? 9.821 -21.956 -0.343 1.00 57.16 94 GLY A C 1
ATOM 767 O O . GLY A 1 94 ? 10.238 -23.019 0.092 1.00 57.16 94 GLY A O 1
ATOM 768 N N . GLY A 1 95 ? 10.431 -21.320 -1.351 1.00 47.88 95 GLY A N 1
ATOM 769 C CA . GLY A 1 95 ? 11.639 -21.846 -2.001 1.00 47.88 95 GLY A CA 1
ATOM 770 C C . GLY A 1 95 ? 12.917 -21.750 -1.157 1.00 47.88 95 GLY A C 1
ATOM 771 O O . GLY A 1 95 ? 13.896 -22.414 -1.477 1.00 47.88 95 GLY A O 1
ATOM 772 N N . ALA A 1 96 ? 12.919 -20.945 -0.088 1.00 51.09 96 ALA A N 1
ATOM 773 C CA . ALA A 1 96 ? 14.076 -20.764 0.793 1.00 51.09 96 ALA A CA 1
ATOM 774 C C . ALA A 1 96 ? 14.054 -21.674 2.036 1.00 51.09 96 ALA A C 1
ATOM 776 O O . ALA A 1 96 ? 15.066 -21.779 2.721 1.00 51.09 96 ALA A O 1
ATOM 777 N N . LEU A 1 97 ? 12.918 -22.317 2.338 1.00 49.72 97 LEU A N 1
ATOM 778 C CA . LEU A 1 97 ? 12.743 -23.198 3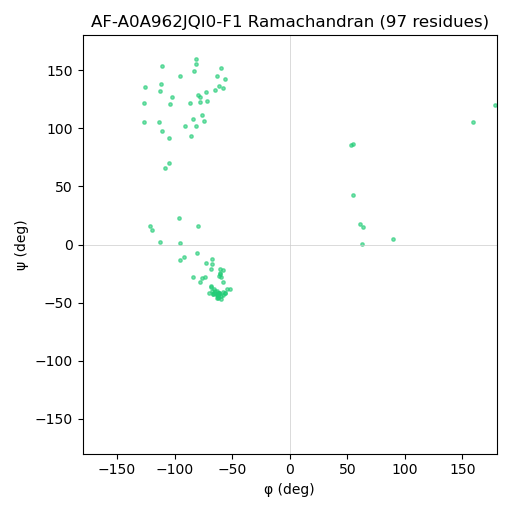.506 1.00 49.72 97 LEU A CA 1
ATOM 779 C C . LEU A 1 97 ? 12.545 -24.676 3.126 1.00 49.72 97 LEU A C 1
ATOM 781 O O . LEU A 1 97 ? 12.346 -25.512 4.002 1.00 49.72 97 LEU A O 1
ATOM 785 N N . THR A 1 98 ? 12.589 -25.007 1.834 1.00 38.06 98 THR A N 1
ATOM 786 C CA . THR A 1 98 ? 12.569 -26.387 1.333 1.00 38.06 98 THR A CA 1
ATOM 787 C C . THR A 1 98 ? 13.965 -26.794 0.859 1.00 38.06 98 THR A C 1
ATOM 789 O O . THR A 1 98 ? 14.206 -26.887 -0.344 1.00 38.06 98 THR A O 1
ATOM 792 N N . THR A 1 99 ? 14.911 -26.979 1.777 1.00 45.94 99 THR A N 1
ATOM 793 C CA . THR A 1 99 ? 16.144 -27.772 1.591 1.00 45.94 99 THR A CA 1
ATOM 794 C C . THR A 1 99 ? 16.622 -28.235 2.958 1.00 45.94 99 THR A C 1
ATOM 796 O O . THR A 1 99 ? 16.605 -27.396 3.885 1.00 45.94 99 THR A O 1
#

Secondary structure (DSSP, 8-state):
-----------SSS----STT--PPP--PPTT-GGGGHHHHHHHHHHHHHS-TT--GGG--HHHHHHHHHHHHSS--GGGTT--HHHHHHHHHHTTS--